Protein AF-A0A8S2X866-F1 (afdb_monomer_lite)

pLDDT: mean 83.38, std 15.09, range [48.38, 96.25]

InterPro domains:
  IPR000315 B-box-type zinc finger [PF00643] (17-54)
  IPR000315 B-box-type zinc finger [PS50119] (14-55)

Secondary structure (DSSP, 8-state):
--------TTS-----PBPSSSTTSB--EEETTTTEEE-HHHHHHH-TTS-EEEHHHHHHHHHT-

Structure (mmCIF, N/CA/C/O backbone):
data_AF-A0A8S2X866-F1
#
_entry.id   AF-A0A8S2X866-F1
#
loop_
_atom_site.group_PDB
_atom_site.id
_atom_site.type_symbol
_atom_site.label_atom_id
_atom_site.label_alt_id
_atom_site.label_comp_id
_atom_site.label_asym_id
_atom_site.label_entity_id
_atom_site.label_seq_id
_atom_site.pdbx_PDB_ins_code
_atom_site.Cartn_x
_atom_site.Cartn_y
_atom_site.Cartn_z
_atom_site.occupancy
_atom_site.B_iso_or_equiv
_atom_site.auth_seq_id
_atom_site.auth_comp_id
_atom_site.auth_asym_id
_atom_site.auth_atom_id
_atom_site.pdbx_PDB_model_num
ATOM 1 N N . MET A 1 1 ? -20.839 29.296 24.060 1.00 48.38 1 MET A N 1
ATOM 2 C CA . MET A 1 1 ? -21.384 27.931 24.213 1.00 48.38 1 MET A CA 1
ATOM 3 C C . MET A 1 1 ? -20.808 27.108 23.070 1.00 48.38 1 MET A C 1
ATOM 5 O O . MET A 1 1 ? -21.243 27.287 21.943 1.00 48.38 1 MET A O 1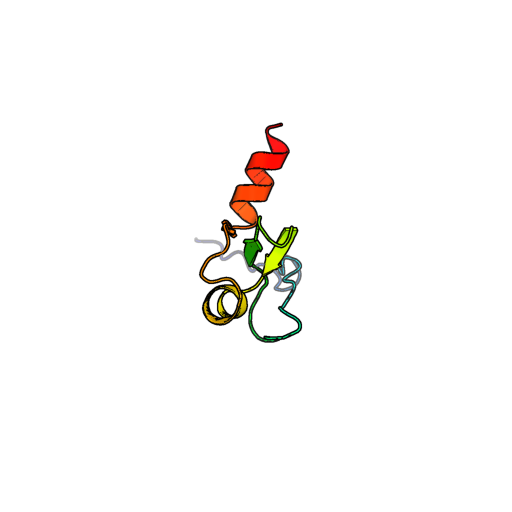
ATOM 9 N N . GLN A 1 2 ? -19.725 26.365 23.304 1.00 54.84 2 GLN A N 1
ATOM 10 C CA . GLN A 1 2 ? -19.074 25.575 22.253 1.00 54.84 2 GLN A CA 1
ATOM 11 C C . GLN A 1 2 ? -19.788 24.226 22.169 1.00 54.84 2 GLN A C 1
ATOM 13 O O . GLN A 1 2 ? -19.902 23.518 23.161 1.00 54.84 2 GLN A O 1
ATOM 18 N N . ILE A 1 3 ? -20.356 23.928 21.006 1.00 51.31 3 ILE A N 1
ATOM 19 C CA . ILE A 1 3 ? -21.061 22.679 20.722 1.00 51.31 3 ILE A CA 1
ATOM 20 C C . ILE A 1 3 ? -20.027 21.601 20.395 1.00 51.31 3 ILE A C 1
ATOM 22 O O . ILE A 1 3 ? -19.340 21.654 19.378 1.00 51.31 3 ILE A O 1
ATOM 26 N N . HIS A 1 4 ? -19.894 20.632 21.292 1.00 58.12 4 HIS A N 1
ATOM 27 C CA . HIS A 1 4 ? -19.044 19.465 21.114 1.00 58.12 4 HIS A CA 1
ATOM 28 C C . HIS A 1 4 ? -19.792 18.517 20.171 1.00 58.12 4 HIS A C 1
ATOM 30 O O . HIS A 1 4 ? -20.748 17.859 20.579 1.00 58.12 4 HIS A O 1
ATOM 36 N N . LYS A 1 5 ? -19.416 18.497 18.889 1.00 60.22 5 LYS A N 1
ATOM 37 C CA . LYS A 1 5 ? -19.980 17.565 17.908 1.00 60.22 5 LYS A CA 1
ATOM 38 C C . LYS A 1 5 ? -19.490 16.156 18.258 1.00 60.22 5 LYS A C 1
ATOM 40 O O . LYS A 1 5 ? -18.340 15.822 17.992 1.00 60.22 5 LYS A O 1
ATOM 45 N N . GLN A 1 6 ? -20.343 15.356 18.895 1.00 60.38 6 GLN A N 1
ATOM 46 C CA . GLN A 1 6 ? -20.125 13.919 19.045 1.00 60.38 6 GLN A CA 1
ATOM 47 C C . GLN A 1 6 ? -20.260 13.299 17.653 1.00 60.38 6 GLN A C 1
ATOM 49 O O . GLN A 1 6 ? -21.359 13.191 17.120 1.00 60.38 6 GLN A O 1
ATOM 54 N N . VAL A 1 7 ? -19.128 12.997 17.022 1.00 59.31 7 VAL A N 1
ATOM 55 C CA . VAL A 1 7 ? -19.106 12.199 15.795 1.00 59.31 7 VAL A CA 1
ATOM 56 C C . VAL A 1 7 ? -19.278 10.746 16.221 1.00 59.31 7 VAL A C 1
ATOM 58 O O . VAL A 1 7 ? -18.475 10.233 17.001 1.00 59.31 7 VAL A O 1
ATOM 61 N N . SER A 1 8 ? -20.356 10.116 15.759 1.00 59.81 8 SER A N 1
ATOM 62 C CA . SER A 1 8 ? -20.604 8.685 15.910 1.00 59.81 8 SER A CA 1
ATOM 63 C C . SER A 1 8 ? -19.406 7.915 15.350 1.00 59.81 8 SER A C 1
ATOM 65 O O . SER A 1 8 ? -18.993 8.143 14.215 1.00 59.81 8 SER A O 1
ATOM 67 N N . ILE A 1 9 ? -18.827 7.022 16.157 1.00 63.22 9 ILE A N 1
ATOM 68 C CA . ILE A 1 9 ? -17.573 6.291 15.870 1.00 63.22 9 ILE A CA 1
ATOM 69 C C . ILE A 1 9 ? -17.681 5.419 14.594 1.00 63.22 9 ILE A C 1
ATOM 71 O O . ILE A 1 9 ? -16.679 4.969 14.050 1.00 63.22 9 ILE A O 1
ATOM 75 N N . GLU A 1 10 ? -18.890 5.245 14.065 1.00 57.62 10 GLU A N 1
ATOM 76 C CA . GLU A 1 10 ? -19.213 4.437 12.889 1.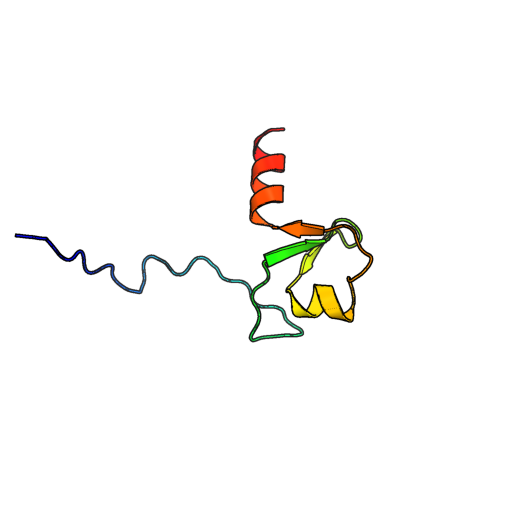00 57.62 10 GLU A CA 1
ATOM 77 C C . GLU A 1 10 ? -19.079 5.189 11.544 1.00 57.62 10 GLU A C 1
ATOM 79 O O . GLU A 1 10 ? -19.047 4.543 10.503 1.00 57.62 10 GLU A O 1
ATOM 84 N N . GLU A 1 11 ? -18.951 6.525 11.526 1.00 60.19 11 GLU A N 1
ATOM 85 C CA . GLU A 1 11 ? -18.938 7.325 10.277 1.00 60.19 11 GLU A CA 1
ATOM 86 C C . GLU A 1 11 ? -17.536 7.715 9.759 1.00 60.19 11 GLU A C 1
ATOM 88 O O . GLU A 1 11 ? -17.420 8.421 8.759 1.00 60.19 11 GLU A O 1
ATOM 93 N N . ALA A 1 12 ? -16.450 7.284 10.410 1.00 58.34 12 ALA A N 1
ATOM 94 C CA . ALA A 1 12 ? -15.096 7.709 10.032 1.00 58.34 12 ALA A CA 1
ATOM 95 C C . ALA A 1 12 ? -14.024 6.625 10.210 1.00 58.34 12 ALA A C 1
ATOM 97 O O . ALA A 1 12 ? -12.889 6.936 10.573 1.00 58.34 12 ALA A O 1
ATOM 98 N N . ILE A 1 13 ? -14.357 5.358 9.955 1.00 59.47 13 ILE A N 1
ATOM 99 C CA . ILE A 1 13 ? -13.328 4.346 9.704 1.00 59.47 13 ILE A CA 1
ATOM 100 C C . ILE A 1 13 ? -13.125 4.344 8.185 1.00 59.47 13 ILE A C 1
ATOM 102 O O . ILE A 1 13 ? -13.895 3.683 7.489 1.00 59.47 13 ILE A O 1
ATOM 106 N N . PRO A 1 14 ? -12.167 5.116 7.626 1.00 60.53 14 PRO A N 1
ATOM 107 C CA . PRO A 1 14 ? -11.743 4.857 6.256 1.00 60.53 14 PRO A CA 1
ATOM 108 C C . PRO A 1 14 ? -11.389 3.372 6.165 1.00 60.53 14 PRO A C 1
ATOM 110 O O . PRO A 1 14 ? -10.924 2.806 7.153 1.00 60.53 14 PRO A O 1
ATOM 113 N N . ASP A 1 15 ? -11.644 2.737 5.025 1.00 69.12 15 ASP A N 1
ATOM 114 C CA . ASP A 1 15 ? -11.358 1.316 4.817 1.00 69.12 15 ASP A CA 1
ATOM 115 C C . ASP A 1 15 ? -9.835 1.096 4.932 1.00 69.12 15 ASP A C 1
ATOM 117 O O . ASP A 1 15 ? -9.069 1.228 3.974 1.00 69.12 15 ASP A O 1
ATOM 121 N N . ILE A 1 16 ? -9.357 0.919 6.167 1.00 80.56 16 ILE A N 1
ATOM 122 C CA . ILE A 1 16 ? -7.941 0.786 6.484 1.00 80.56 16 ILE A CA 1
ATOM 123 C C . ILE A 1 16 ? -7.586 -0.655 6.178 1.00 80.56 16 ILE A C 1
ATOM 125 O O . ILE A 1 16 ? -7.856 -1.571 6.956 1.00 80.56 16 ILE A O 1
ATOM 129 N N . ILE A 1 17 ? -6.944 -0.842 5.032 1.00 88.12 17 ILE A N 1
ATOM 130 C CA . ILE A 1 17 ? -6.413 -2.139 4.646 1.00 88.12 17 ILE A CA 1
ATOM 131 C C . ILE A 1 17 ? -5.091 -2.355 5.383 1.00 88.12 17 ILE A C 1
ATOM 133 O O . ILE A 1 17 ? -4.154 -1.561 5.269 1.00 88.12 17 ILE A O 1
ATOM 137 N N . PHE A 1 18 ? -5.014 -3.437 6.152 1.00 90.75 18 PHE A N 1
ATOM 138 C CA . PHE A 1 18 ? -3.803 -3.838 6.863 1.00 90.75 18 PHE A CA 1
ATOM 139 C C . PHE A 1 18 ? -2.926 -4.745 6.003 1.00 90.75 18 PHE A C 1
ATOM 141 O O . PHE A 1 18 ? -3.398 -5.469 5.127 1.00 90.75 18 PHE A O 1
ATOM 148 N N . CYS A 1 19 ? -1.622 -4.717 6.262 1.00 93.69 19 CYS A N 1
ATOM 149 C CA . CYS A 1 19 ? -0.685 -5.591 5.579 1.00 93.69 19 CYS A CA 1
ATOM 150 C C . CYS A 1 19 ? -0.880 -7.048 6.006 1.00 93.69 19 CYS A C 1
ATOM 152 O O . CYS A 1 19 ? -0.821 -7.360 7.191 1.00 93.69 19 CYS A O 1
ATOM 154 N N . ASP A 1 20 ? -0.992 -7.954 5.037 1.00 90.06 20 ASP A N 1
ATOM 155 C CA . ASP A 1 20 ? -1.133 -9.393 5.286 1.00 90.06 20 ASP A CA 1
ATOM 156 C C . ASP A 1 20 ? 0.037 -9.970 6.114 1.00 90.06 20 ASP A C 1
ATOM 158 O O . ASP A 1 20 ? -0.162 -10.714 7.070 1.00 90.06 20 ASP A O 1
ATOM 162 N N . LYS A 1 21 ? 1.270 -9.519 5.828 1.00 90.75 21 LYS A N 1
ATOM 163 C CA . LYS A 1 21 ? 2.489 -9.934 6.551 1.00 90.75 21 LYS A CA 1
ATOM 164 C C . LYS A 1 21 ? 2.677 -9.237 7.897 1.00 90.75 21 LYS A C 1
ATOM 166 O O . LYS A 1 21 ? 3.307 -9.786 8.796 1.00 90.75 21 LYS A O 1
ATOM 171 N N . HIS A 1 22 ? 2.167 -8.016 8.021 1.00 91.56 22 HIS A N 1
ATOM 172 C CA . HIS A 1 22 ? 2.319 -7.175 9.202 1.00 91.56 22 HIS A CA 1
ATOM 173 C C . HIS A 1 22 ? 0.934 -6.681 9.624 1.00 91.56 22 HIS A C 1
ATOM 175 O O . HIS A 1 22 ? 0.623 -5.501 9.488 1.00 91.56 22 HIS A O 1
ATOM 181 N N . SER A 1 23 ? 0.091 -7.578 10.143 1.00 84.31 23 SER A N 1
ATOM 182 C CA . SER A 1 23 ? -1.357 -7.349 10.338 1.00 84.31 23 SER A CA 1
ATOM 183 C C . SER A 1 23 ? -1.731 -6.186 11.268 1.00 84.31 23 SER A C 1
ATOM 185 O O . SER A 1 23 ? -2.898 -5.838 11.381 1.00 84.31 23 SER A O 1
ATOM 187 N N . LYS A 1 24 ? -0.756 -5.573 11.948 1.00 88.06 24 LYS A N 1
ATOM 188 C CA . LYS A 1 24 ? -0.931 -4.381 12.797 1.00 88.06 24 LYS A CA 1
ATOM 189 C C . LYS A 1 24 ? -0.519 -3.077 12.108 1.00 88.06 24 LYS A C 1
ATOM 191 O O . LYS A 1 24 ? -0.498 -2.031 12.752 1.00 88.06 24 LYS A O 1
ATOM 196 N N . LYS A 1 25 ? -0.117 -3.137 10.839 1.00 90.31 25 LYS A N 1
ATOM 197 C CA . LYS A 1 25 ? 0.407 -2.005 10.078 1.00 90.31 25 LYS A CA 1
ATOM 198 C C . LYS A 1 25 ? -0.495 -1.727 8.880 1.00 90.31 25 LYS A C 1
ATOM 200 O O . LYS A 1 25 ? -0.749 -2.653 8.103 1.00 90.31 25 LYS A O 1
ATOM 205 N N . PRO A 1 26 ? -0.993 -0.491 8.731 1.00 93.06 26 PRO A N 1
ATOM 206 C CA . PRO A 1 26 ? -1.800 -0.123 7.581 1.00 93.06 26 PRO A CA 1
ATOM 207 C C . PRO A 1 26 ? -0.951 -0.113 6.304 1.00 93.06 26 PRO A C 1
ATOM 209 O O . PRO A 1 26 ? 0.269 0.066 6.335 1.00 93.06 26 PRO A O 1
ATOM 212 N N . LEU A 1 27 ? -1.604 -0.331 5.168 1.00 93.75 27 LEU A N 1
ATOM 213 C CA . LEU A 1 27 ? -1.025 -0.124 3.848 1.00 93.75 27 LEU A CA 1
ATOM 214 C C . LEU A 1 27 ? -1.109 1.367 3.504 1.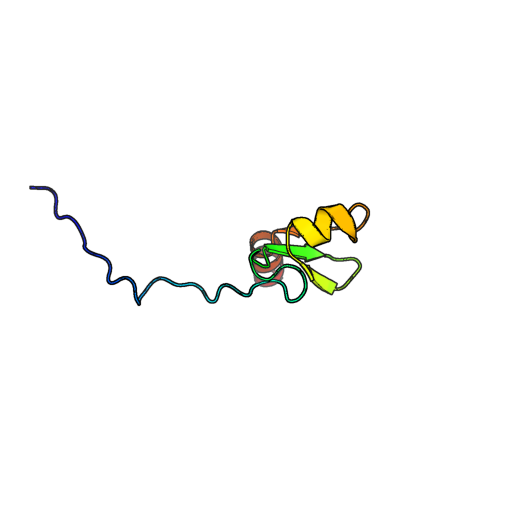00 93.75 27 LEU A C 1
ATOM 216 O O . LEU A 1 27 ? -2.198 1.923 3.362 1.00 93.75 27 LEU A O 1
ATOM 220 N N . GLU A 1 28 ? 0.044 2.022 3.392 1.00 93.88 28 GLU A N 1
ATOM 221 C CA . GLU A 1 28 ? 0.130 3.488 3.309 1.00 93.88 28 GLU A CA 1
ATOM 222 C C . GLU A 1 28 ? 1.068 3.995 2.197 1.00 93.88 28 GLU A C 1
ATOM 224 O O . GLU A 1 28 ? 0.971 5.152 1.789 1.00 93.88 28 GLU A O 1
ATOM 229 N N . TYR A 1 29 ? 1.909 3.126 1.627 1.00 95.19 29 TYR A N 1
ATOM 230 C CA . TYR A 1 29 ? 2.861 3.483 0.571 1.00 95.19 29 TYR A CA 1
ATOM 231 C C . TYR A 1 29 ? 2.592 2.708 -0.713 1.00 95.19 29 TYR A C 1
ATOM 233 O O . TYR A 1 29 ? 2.407 1.498 -0.669 1.00 95.19 29 TYR A O 1
ATOM 241 N N . TRP A 1 30 ? 2.626 3.374 -1.860 1.00 95.81 30 TRP A N 1
ATOM 242 C CA . TRP A 1 30 ? 2.661 2.739 -3.173 1.00 95.81 30 TRP A CA 1
ATOM 243 C C . TRP A 1 30 ? 4.110 2.476 -3.580 1.00 95.81 30 TRP A C 1
ATOM 245 O O . TRP A 1 30 ? 4.921 3.399 -3.623 1.00 95.81 30 TRP A O 1
ATOM 255 N N . CYS A 1 31 ? 4.446 1.225 -3.883 1.00 96.25 31 CYS A N 1
ATOM 256 C CA . CYS A 1 31 ? 5.743 0.857 -4.437 1.00 96.25 31 CYS A CA 1
ATOM 257 C C . CYS A 1 31 ? 5.637 0.772 -5.961 1.00 96.25 31 CYS A C 1
ATOM 259 O O . CYS A 1 31 ? 4.961 -0.121 -6.471 1.00 96.25 31 CYS A O 1
ATOM 261 N N . TYR A 1 32 ? 6.346 1.643 -6.679 1.00 94.69 32 TYR A N 1
ATOM 262 C CA . TYR A 1 32 ? 6.343 1.690 -8.144 1.00 94.69 32 TYR A CA 1
ATOM 263 C C . TYR A 1 32 ? 7.021 0.470 -8.767 1.00 94.69 32 TYR A C 1
ATOM 265 O O . TYR A 1 32 ? 6.554 -0.056 -9.768 1.00 94.69 32 TYR A O 1
ATOM 273 N N . THR A 1 33 ? 8.076 -0.050 -8.138 1.00 95.00 33 THR A N 1
ATOM 274 C CA . THR A 1 33 ? 8.804 -1.230 -8.635 1.00 95.00 33 THR A CA 1
ATOM 275 C C . THR A 1 33 ? 7.992 -2.525 -8.545 1.00 95.00 33 THR A C 1
ATOM 277 O O . THR A 1 33 ? 8.227 -3.459 -9.304 1.00 95.00 33 THR A O 1
ATOM 280 N N . CYS A 1 34 ? 7.070 -2.619 -7.585 1.00 94.38 34 CYS A N 1
ATOM 281 C CA . CYS A 1 34 ? 6.245 -3.813 -7.369 1.00 94.38 34 CYS A CA 1
ATOM 282 C C . CYS A 1 34 ? 4.769 -3.598 -7.700 1.00 94.38 34 CYS A C 1
ATOM 284 O O . CYS A 1 34 ? 3.982 -4.512 -7.465 1.00 94.38 34 CYS A O 1
ATOM 286 N N . GLU A 1 35 ? 4.419 -2.392 -8.149 1.00 93.81 35 GLU A N 1
ATOM 287 C CA . GLU A 1 35 ? 3.072 -1.974 -8.540 1.00 93.81 35 GLU A CA 1
ATOM 288 C C . GLU A 1 35 ? 2.007 -2.357 -7.498 1.00 93.81 35 GLU A C 1
ATOM 290 O O . GLU A 1 35 ? 0.962 -2.927 -7.814 1.00 93.81 35 GLU A O 1
ATOM 295 N N . LYS A 1 36 ? 2.300 -2.103 -6.214 1.00 93.25 36 LYS A N 1
ATOM 296 C CA . LYS A 1 36 ? 1.411 -2.474 -5.103 1.00 93.25 36 LYS A CA 1
ATOM 297 C C . LYS A 1 36 ? 1.537 -1.554 -3.895 1.00 93.25 36 LYS A C 1
ATOM 299 O O . LYS A 1 36 ? 2.599 -0.979 -3.646 1.00 93.25 36 LYS A O 1
ATOM 304 N N . VAL A 1 37 ? 0.479 -1.511 -3.082 1.00 93.69 37 VAL A N 1
ATOM 305 C CA . VAL A 1 37 ? 0.497 -0.831 -1.780 1.00 93.69 37 VAL A CA 1
ATOM 306 C C . VAL A 1 37 ? 1.187 -1.714 -0.732 1.00 93.69 37 VAL A C 1
ATOM 308 O O . VAL A 1 37 ? 0.928 -2.915 -0.636 1.00 93.69 37 VAL A O 1
ATOM 311 N N . ILE A 1 38 ? 2.075 -1.122 0.060 1.00 95.06 38 ILE A N 1
ATOM 312 C CA . ILE A 1 38 ? 2.854 -1.755 1.124 1.00 95.06 38 ILE A CA 1
ATOM 313 C C . ILE A 1 38 ? 2.743 -0.952 2.429 1.00 95.06 38 ILE A C 1
ATOM 315 O O . ILE A 1 38 ? 2.380 0.224 2.438 1.00 95.06 38 ILE A O 1
ATOM 319 N N . CYS A 1 39 ? 3.053 -1.602 3.552 1.00 96.12 39 CYS A N 1
ATOM 320 C CA . CYS A 1 39 ? 3.188 -0.935 4.848 1.00 96.12 39 CYS A CA 1
ATOM 321 C C . CYS A 1 39 ? 4.627 -0.461 5.091 1.00 96.12 39 CYS A C 1
ATOM 323 O O . CYS A 1 39 ? 5.559 -0.899 4.408 1.00 96.12 39 CYS A O 1
ATOM 325 N N . VAL A 1 40 ? 4.815 0.367 6.121 1.00 94.25 40 VAL A N 1
ATOM 326 C CA . VAL A 1 40 ? 6.132 0.876 6.541 1.00 94.25 40 VAL A CA 1
ATOM 327 C C . VAL A 1 40 ? 7.159 -0.227 6.851 1.00 94.25 40 VAL A C 1
ATOM 329 O O . VAL A 1 40 ? 8.327 -0.107 6.494 1.00 94.25 40 VAL A O 1
ATOM 332 N N . ASP A 1 41 ? 6.741 -1.344 7.450 1.00 95.56 41 ASP A N 1
ATOM 333 C CA . ASP A 1 41 ? 7.647 -2.461 7.745 1.00 95.56 41 ASP A CA 1
ATOM 334 C C . ASP A 1 41 ? 8.076 -3.193 6.464 1.00 95.56 41 ASP A C 1
ATOM 336 O O . ASP A 1 41 ? 9.247 -3.526 6.289 1.00 95.56 41 ASP A O 1
ATOM 340 N N . CYS A 1 42 ? 7.155 -3.390 5.512 1.00 95.06 42 CYS A N 1
ATOM 341 C CA . CYS A 1 42 ? 7.510 -3.919 4.193 1.00 95.06 42 CYS A CA 1
ATOM 342 C C . CYS A 1 42 ? 8.497 -2.997 3.474 1.00 95.06 42 CYS A C 1
ATOM 344 O O . CYS A 1 42 ? 9.431 -3.499 2.844 1.00 95.06 42 CYS A O 1
ATOM 346 N N . LEU A 1 43 ? 8.302 -1.681 3.596 1.00 93.25 43 LEU A N 1
ATOM 347 C CA . LEU A 1 43 ? 9.207 -0.683 3.046 1.00 93.25 43 LEU A CA 1
ATOM 348 C C . LEU A 1 43 ? 10.627 -0.854 3.592 1.00 93.25 43 LEU A C 1
ATOM 350 O O . LEU A 1 43 ? 11.564 -0.965 2.811 1.00 93.25 43 LEU A O 1
ATOM 354 N N . LEU A 1 44 ? 10.783 -0.967 4.910 1.00 92.25 44 LEU A N 1
ATOM 355 C CA . LEU A 1 44 ? 12.099 -1.066 5.541 1.00 92.25 44 LEU A CA 1
ATOM 356 C C . LEU A 1 44 ? 12.796 -2.418 5.307 1.00 92.25 44 LEU A C 1
ATOM 358 O O . LEU A 1 44 ? 14.013 -2.455 5.142 1.00 92.25 44 LEU A O 1
ATOM 362 N N . ILE A 1 45 ? 12.044 -3.523 5.300 1.00 93.44 45 ILE A N 1
ATOM 363 C CA . ILE A 1 45 ? 12.620 -4.879 5.291 1.00 93.44 45 ILE A CA 1
ATOM 364 C C . ILE A 1 45 ? 12.852 -5.399 3.866 1.00 93.44 45 ILE A C 1
ATOM 366 O O . ILE A 1 45 ? 13.857 -6.055 3.608 1.00 93.44 45 ILE A O 1
ATOM 370 N N . ASN A 1 46 ? 11.913 -5.155 2.945 1.00 92.62 46 ASN A N 1
ATOM 371 C CA . ASN A 1 46 ? 11.892 -5.829 1.638 1.00 92.62 46 ASN A CA 1
ATOM 372 C C . ASN A 1 46 ? 11.841 -4.859 0.448 1.00 92.62 46 ASN A C 1
ATOM 374 O O . ASN A 1 46 ? 12.062 -5.281 -0.683 1.00 92.62 46 ASN A O 1
ATOM 378 N N . HIS A 1 47 ? 11.522 -3.585 0.673 1.00 93.19 47 HIS A N 1
ATOM 379 C CA . HIS A 1 47 ? 11.351 -2.595 -0.393 1.00 93.19 47 HIS A CA 1
ATOM 380 C C . HIS A 1 47 ? 12.237 -1.352 -0.187 1.00 93.19 47 HIS A C 1
ATOM 382 O O . HIS A 1 47 ? 11.954 -0.306 -0.760 1.00 93.19 47 HIS A O 1
ATOM 388 N N . ASN A 1 48 ? 13.324 -1.453 0.594 1.00 90.31 48 ASN A N 1
ATOM 389 C CA . ASN A 1 48 ? 14.109 -0.285 1.026 1.00 90.31 48 ASN A CA 1
ATOM 390 C C . ASN A 1 48 ? 14.777 0.466 -0.140 1.00 90.31 48 ASN A C 1
ATOM 392 O O . ASN A 1 48 ? 15.129 1.632 -0.001 1.00 90.31 48 ASN A O 1
ATOM 396 N N . ASN A 1 49 ? 14.983 -0.228 -1.261 1.00 93.69 49 ASN A N 1
ATOM 397 C CA . ASN A 1 49 ? 15.656 0.280 -2.451 1.00 93.69 49 ASN A CA 1
ATOM 398 C C . ASN A 1 49 ? 14.708 0.388 -3.657 1.00 93.69 49 ASN A C 1
ATOM 400 O O . ASN A 1 49 ? 15.157 0.553 -4.790 1.00 93.69 49 ASN A O 1
ATOM 404 N N . HIS A 1 50 ? 13.405 0.221 -3.442 1.00 96.00 50 HIS A N 1
ATOM 405 C CA . HIS A 1 50 ? 12.416 0.421 -4.491 1.00 96.00 50 HIS A CA 1
ATOM 406 C C . HIS A 1 50 ? 11.951 1.868 -4.488 1.00 96.00 50 HIS A C 1
ATOM 408 O O . HIS A 1 50 ? 11.938 2.522 -3.449 1.00 96.00 50 HIS A O 1
ATOM 414 N N . GLU A 1 51 ? 11.530 2.352 -5.64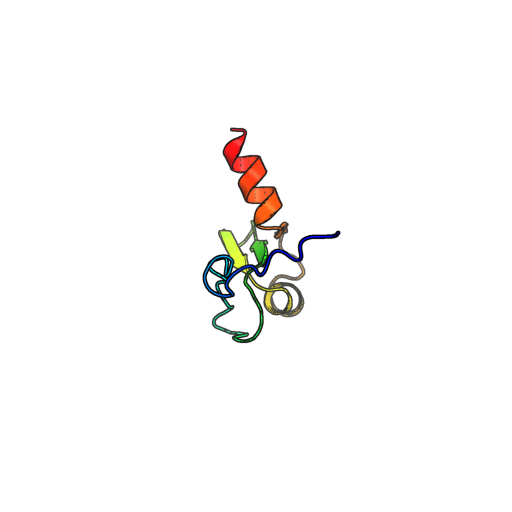9 1.00 94.69 51 GLU A N 1
ATOM 415 C CA . GLU A 1 51 ? 10.877 3.651 -5.725 1.00 94.69 51 GLU A CA 1
ATOM 416 C C . GLU A 1 51 ? 9.477 3.544 -5.108 1.00 94.69 51 GLU A C 1
ATOM 418 O O . GLU A 1 51 ? 8.724 2.599 -5.387 1.00 94.69 51 GLU A O 1
ATOM 423 N N . TYR A 1 52 ? 9.140 4.484 -4.228 1.00 94.56 52 TYR A N 1
ATOM 424 C CA . TYR A 1 52 ? 7.864 4.512 -3.526 1.00 94.56 52 TYR A CA 1
ATOM 425 C C . TYR A 1 52 ? 7.386 5.946 -3.300 1.00 94.56 52 TYR A C 1
ATOM 427 O O . TYR A 1 52 ? 8.192 6.864 -3.160 1.00 94.56 52 TYR A O 1
ATOM 435 N N . SER A 1 53 ? 6.070 6.121 -3.214 1.00 94.69 53 SER A N 1
ATOM 436 C CA . SER A 1 53 ? 5.442 7.348 -2.716 1.00 94.69 53 SER A CA 1
ATOM 437 C C . SER A 1 53 ? 4.282 6.996 -1.785 1.00 94.69 53 SER A C 1
ATOM 439 O O . SER A 1 53 ? 3.891 5.833 -1.659 1.00 94.69 53 SER A O 1
ATOM 441 N N . SER A 1 54 ? 3.743 7.977 -1.068 1.00 93.00 54 SER A N 1
ATOM 442 C CA . SER A 1 54 ? 2.549 7.756 -0.246 1.00 93.00 54 SER A CA 1
ATOM 443 C C . SER A 1 54 ? 1.338 7.487 -1.141 1.00 93.00 54 SER A C 1
ATOM 445 O O . SER A 1 54 ? 1.180 8.140 -2.171 1.00 93.00 54 SER A O 1
ATOM 447 N N . LYS A 1 55 ? 0.469 6.543 -0.762 1.00 89.50 55 LYS A N 1
ATOM 448 C CA . LYS A 1 55 ? -0.706 6.183 -1.580 1.00 89.50 55 LYS A CA 1
ATOM 449 C C . LYS A 1 55 ? -1.615 7.388 -1.877 1.00 89.50 55 LYS A C 1
ATOM 451 O O . LYS A 1 55 ? -2.231 7.445 -2.932 1.00 89.50 55 LYS A O 1
ATOM 456 N N . ASP A 1 56 ? -1.677 8.339 -0.946 1.00 89.88 56 ASP A N 1
ATOM 457 C CA . ASP A 1 56 ? -2.472 9.565 -1.042 1.00 89.88 56 ASP A CA 1
ATOM 458 C C . ASP A 1 56 ? -1.894 10.569 -2.050 1.00 89.88 56 ASP A C 1
ATOM 460 O O . ASP A 1 56 ? -2.645 11.326 -2.658 1.00 89.88 56 ASP A O 1
ATOM 464 N N . ASP A 1 57 ? -0.574 10.586 -2.227 1.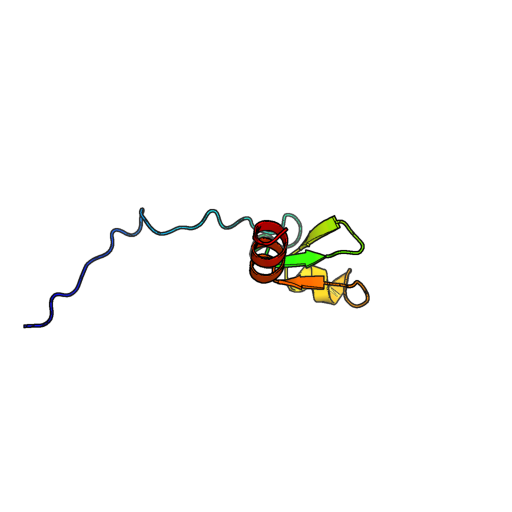00 92.56 57 ASP A N 1
ATOM 465 C CA . ASP A 1 57 ? 0.098 11.406 -3.239 1.00 92.56 57 ASP A CA 1
ATOM 466 C C . ASP A 1 57 ? -0.127 10.807 -4.632 1.00 92.56 57 ASP A C 1
ATOM 468 O O . ASP A 1 57 ? -0.662 11.479 -5.510 1.00 92.56 57 ASP A O 1
ATOM 472 N N . VAL A 1 58 ? 0.104 9.494 -4.775 1.00 92.00 58 VAL A N 1
ATOM 473 C CA . VAL A 1 58 ? -0.137 8.764 -6.032 1.00 92.00 58 VAL A CA 1
ATOM 474 C C . VAL A 1 58 ? -1.594 8.872 -6.484 1.00 92.00 58 VAL A C 1
ATOM 476 O O . VAL A 1 58 ? -1.858 9.060 -7.669 1.00 92.00 58 VAL A O 1
ATOM 479 N N . ALA A 1 59 ? -2.556 8.787 -5.559 1.00 89.31 59 ALA A N 1
ATOM 480 C CA . ALA A 1 59 ? -3.971 8.958 -5.883 1.00 89.31 59 ALA A CA 1
ATOM 481 C C . ALA A 1 59 ? -4.246 10.326 -6.533 1.00 89.31 59 AL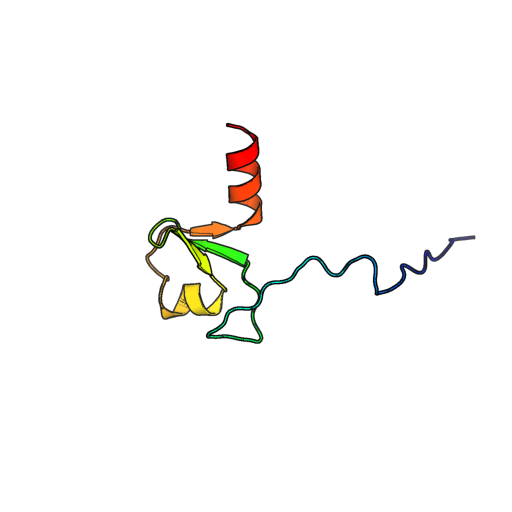A A C 1
ATOM 483 O O . ALA A 1 59 ? -4.844 10.380 -7.605 1.00 89.31 59 ALA A O 1
ATOM 484 N N . LYS A 1 60 ? -3.720 11.411 -5.952 1.00 90.44 60 LYS A N 1
ATOM 485 C CA . LYS A 1 60 ? -3.884 12.771 -6.492 1.00 90.44 60 LYS A CA 1
ATOM 486 C C . LYS A 1 60 ? -3.223 12.936 -7.858 1.00 90.44 60 LYS A C 1
ATOM 488 O O . LYS A 1 60 ? -3.773 13.603 -8.736 1.00 90.44 60 LYS A O 1
ATOM 493 N N . GLU A 1 61 ? -2.046 12.342 -8.046 1.00 89.56 61 GLU A N 1
ATOM 494 C CA . GLU A 1 61 ? -1.346 12.364 -9.333 1.00 89.56 61 GLU A CA 1
ATOM 495 C C . GLU A 1 61 ? -2.169 11.682 -10.435 1.00 89.56 61 GLU A C 1
ATOM 497 O O . GLU A 1 61 ? -2.253 12.197 -11.552 1.00 89.56 61 GLU A O 1
ATOM 502 N N . LEU A 1 62 ? -2.815 10.554 -10.120 1.00 84.25 62 LEU A N 1
ATOM 503 C CA . LEU A 1 62 ? -3.670 9.823 -11.059 1.00 84.25 62 LEU A CA 1
ATOM 504 C C . LEU A 1 62 ? -4.965 10.572 -11.390 1.00 84.25 62 LEU A C 1
ATOM 506 O O . LEU A 1 62 ? -5.424 10.503 -12.524 1.00 84.25 62 LEU A O 1
ATOM 510 N N . GLU A 1 63 ? -5.534 11.308 -10.436 1.00 80.88 63 GLU A N 1
ATOM 511 C CA . GLU A 1 63 ? -6.743 12.117 -10.651 1.00 80.88 63 GLU A CA 1
ATOM 512 C C . GLU A 1 63 ? -6.506 13.345 -11.550 1.00 80.88 63 GLU A C 1
ATOM 514 O O . GLU A 1 63 ? -7.459 13.924 -12.069 1.00 80.88 63 GLU A O 1
ATOM 519 N N . THR A 1 64 ? -5.247 13.751 -11.748 1.00 69.75 64 THR A N 1
ATOM 520 C CA . THR A 1 64 ? -4.884 14.956 -12.518 1.00 69.75 64 THR A CA 1
ATOM 521 C C . THR A 1 64 ? -4.494 14.643 -13.976 1.00 69.75 64 THR A C 1
ATOM 523 O O . THR A 1 64 ? -4.111 15.549 -14.720 1.00 69.75 64 THR A O 1
ATOM 526 N N . LYS A 1 65 ? -4.574 13.376 -14.402 1.00 52.19 65 LYS A N 1
ATOM 527 C CA . LYS A 1 65 ? -4.193 12.905 -15.744 1.00 52.19 65 LYS A CA 1
ATOM 528 C C . LYS A 1 65 ? -5.404 12.590 -16.616 1.00 52.19 65 LYS A C 1
ATOM 530 O O . LYS A 1 65 ? -5.327 12.921 -17.820 1.00 52.19 65 LYS A O 1
#

Sequence (65 aa):
MQIHKQVSIEEAIPDIIFCDKHSKKPLEYWCYTCEKVICVDCLLINHNNHEYSSKDDVAKELETK

Organism: NCBI:txid392030

Radius of gyration: 15.98 Å; chains: 1; bounding box: 37×38×40 Å

Foldseek 3Di:
DDDDPPDDPPPDPDPFDADPVGRVFTQWKQFPVVRDTDGPVCCVPPVVPTDMDTPVVVVVVVVVD